Protein AF-A0A6V7HRE3-F1 (afdb_monomer_lite)

Organism: NCBI:txid1563983

pLDDT: mean 89.85, std 6.16, range [56.25, 96.06]

Sequence (84 aa):
LKWGIGRLIMESPVLPLVIPIYHIGMDDILPNEPPYMIRAGKKVTCCYGEPIDFGDMLKQLRKSNASETETRKAITDKIDEELE

Structure (mmCIF, N/CA/C/O backbone):
data_AF-A0A6V7HRE3-F1
#
_entry.id   AF-A0A6V7HRE3-F1
#
loop_
_atom_site.group_PDB
_atom_site.id
_atom_site.type_symbol
_atom_site.label_atom_id
_atom_site.label_alt_id
_atom_site.label_comp_id
_atom_site.label_asym_id
_atom_site.label_entity_id
_atom_site.label_seq_id
_atom_site.pdbx_PDB_ins_code
_atom_site.Cartn_x
_atom_site.Cartn_y
_atom_site.Cartn_z
_atom_site.occupancy
_atom_site.B_iso_or_equiv
_atom_site.auth_seq_id
_atom_site.auth_comp_id
_atom_site.auth_asym_id
_atom_site.auth_atom_id
_atom_site.pdbx_PDB_model_num
ATOM 1 N N . LEU A 1 1 ? 6.127 -6.556 7.247 1.00 56.25 1 LEU A N 1
ATOM 2 C CA . LEU A 1 1 ? 5.812 -5.604 8.343 1.00 56.25 1 LEU A CA 1
ATOM 3 C C . LEU A 1 1 ? 6.613 -4.298 8.299 1.00 56.25 1 LEU A C 1
ATOM 5 O O . LEU A 1 1 ? 7.577 -4.088 9.037 1.00 56.25 1 LEU A O 1
ATOM 9 N N . LYS A 1 2 ? 6.172 -3.363 7.453 1.00 69.19 2 LYS A N 1
ATOM 10 C CA . LYS A 1 2 ? 6.620 -1.963 7.481 1.00 69.19 2 LYS A CA 1
ATOM 11 C C . LYS A 1 2 ? 5.787 -1.189 8.515 1.00 69.19 2 LYS A C 1
ATOM 13 O O . LYS A 1 2 ? 4.829 -0.510 8.164 1.00 69.19 2 LYS A O 1
ATOM 18 N N . TRP A 1 3 ? 6.169 -1.283 9.791 1.00 75.56 3 TRP A N 1
ATOM 19 C CA . TRP A 1 3 ? 5.428 -0.735 10.948 1.00 75.56 3 TRP A CA 1
ATOM 20 C C . TRP A 1 3 ? 5.032 0.750 10.841 1.00 75.56 3 TRP A C 1
ATOM 22 O O . TRP A 1 3 ? 4.050 1.178 11.447 1.00 75.56 3 TRP A O 1
ATOM 32 N N . GLY A 1 4 ? 5.771 1.549 10.066 1.00 84.94 4 GLY A N 1
ATOM 33 C CA . GLY A 1 4 ? 5.467 2.968 9.863 1.00 84.94 4 GLY A CA 1
ATOM 34 C C . GLY A 1 4 ? 4.131 3.228 9.158 1.00 84.94 4 GLY A C 1
ATOM 35 O O . GLY A 1 4 ? 3.507 4.252 9.415 1.00 84.94 4 GLY A O 1
ATOM 36 N N . ILE A 1 5 ? 3.655 2.301 8.320 1.00 86.94 5 ILE A N 1
ATOM 37 C CA . ILE A 1 5 ? 2.429 2.496 7.529 1.00 86.94 5 ILE A CA 1
ATOM 38 C C . ILE A 1 5 ? 1.190 2.465 8.430 1.00 86.94 5 ILE A C 1
ATOM 40 O O . ILE A 1 5 ? 0.346 3.357 8.345 1.00 86.94 5 ILE A O 1
ATOM 44 N N . GLY A 1 6 ? 1.120 1.507 9.362 1.00 88.25 6 GLY A N 1
ATOM 45 C CA . GLY A 1 6 ? 0.021 1.431 10.327 1.00 88.25 6 GLY A CA 1
ATOM 46 C C . GLY A 1 6 ? -0.098 2.695 11.183 1.00 88.25 6 GLY A C 1
ATOM 47 O O . GLY A 1 6 ? -1.200 3.141 11.493 1.00 88.25 6 GLY A O 1
ATOM 48 N N . ARG A 1 7 ? 1.037 3.331 11.505 1.00 88.75 7 ARG A N 1
ATOM 49 C CA . ARG A 1 7 ? 1.061 4.609 12.222 1.00 88.75 7 ARG A CA 1
ATOM 50 C C . ARG A 1 7 ? 0.490 5.756 11.384 1.00 88.75 7 ARG A C 1
ATOM 52 O O . ARG A 1 7 ? -0.323 6.513 11.903 1.00 88.75 7 ARG A O 1
ATOM 59 N N . LEU A 1 8 ? 0.881 5.862 10.111 1.00 89.69 8 LEU A N 1
ATOM 60 C CA . LEU A 1 8 ? 0.409 6.920 9.207 1.00 89.69 8 LEU A CA 1
ATOM 61 C C . LEU A 1 8 ? -1.115 6.907 9.049 1.00 89.69 8 LEU A C 1
ATOM 63 O O . LEU A 1 8 ? -1.739 7.960 9.086 1.00 89.69 8 LEU A O 1
ATOM 67 N N . ILE A 1 9 ? -1.714 5.723 8.912 1.00 89.94 9 ILE A N 1
ATOM 68 C CA . ILE A 1 9 ? -3.168 5.582 8.755 1.00 89.94 9 ILE A CA 1
ATOM 69 C C . ILE A 1 9 ? -3.891 5.909 10.067 1.00 89.94 9 ILE A C 1
ATOM 71 O O . ILE A 1 9 ? -4.897 6.614 10.057 1.00 89.94 9 ILE A O 1
ATOM 75 N N . MET A 1 10 ? -3.366 5.430 11.200 1.00 88.44 10 MET A N 1
ATOM 76 C CA . MET A 1 10 ? -3.969 5.633 12.520 1.00 88.44 10 MET A CA 1
ATOM 77 C C . MET A 1 10 ? -3.938 7.100 12.976 1.00 88.44 10 MET A C 1
ATOM 79 O O . MET A 1 10 ? -4.916 7.582 13.544 1.00 88.44 10 MET A O 1
ATOM 83 N N . GLU A 1 11 ? -2.820 7.795 12.749 1.00 88.88 11 GLU A N 1
ATOM 84 C CA . GLU A 1 11 ? -2.609 9.191 13.167 1.00 88.88 11 GLU A CA 1
ATOM 85 C C . GLU A 1 11 ? -3.143 10.204 12.144 1.00 88.88 11 GLU A C 1
ATOM 87 O O . GLU A 1 11 ? -3.102 11.411 12.390 1.00 88.88 11 GLU A O 1
ATOM 92 N N . SER A 1 12 ? -3.664 9.738 11.004 1.00 89.75 12 SER A N 1
ATOM 93 C CA . SER A 1 12 ? -4.228 10.625 9.994 1.00 89.75 12 SER A CA 1
ATOM 94 C C . SER A 1 12 ? -5.495 11.316 10.523 1.00 89.75 12 SER A C 1
ATOM 96 O O . SER A 1 12 ? -6.418 10.637 10.984 1.00 89.75 12 SER A O 1
ATOM 98 N N . PRO A 1 13 ? -5.602 12.656 10.429 1.00 88.88 13 PRO A N 1
ATOM 99 C CA . PRO A 1 13 ? -6.781 13.387 10.898 1.00 88.88 13 PRO A CA 1
ATOM 100 C C . PRO A 1 13 ? -8.040 13.042 10.090 1.00 88.88 13 PRO A C 1
ATOM 102 O O . PRO A 1 13 ? -9.150 13.066 10.620 1.00 88.88 13 PRO A O 1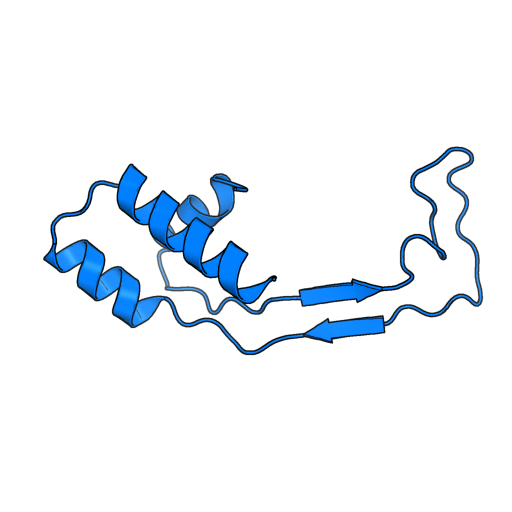
ATOM 105 N N . VAL A 1 14 ? -7.861 12.699 8.813 1.00 90.06 14 VAL A N 1
ATOM 106 C CA . VAL A 1 14 ? -8.902 12.189 7.917 1.00 90.06 14 VAL A CA 1
ATOM 107 C C . VAL A 1 14 ? -8.472 10.810 7.455 1.00 90.06 14 VAL A C 1
ATOM 109 O O . VAL A 1 14 ? -7.328 10.635 7.039 1.00 90.06 14 VAL A O 1
ATOM 112 N N . LEU A 1 15 ? -9.372 9.832 7.521 1.00 89.75 15 LEU A N 1
ATOM 113 C CA . LEU A 1 15 ? -9.059 8.473 7.101 1.00 89.75 15 LEU A CA 1
ATOM 114 C C . LEU A 1 15 ? -8.663 8.453 5.612 1.00 89.75 15 LEU A C 1
ATOM 116 O O . LEU A 1 15 ? -9.485 8.846 4.780 1.00 89.75 15 LEU A O 1
ATOM 120 N N . PRO A 1 16 ? -7.436 8.027 5.262 1.00 90.88 16 PRO A N 1
ATOM 121 C CA . PRO A 1 16 ? -7.020 7.976 3.872 1.00 90.88 16 PRO A CA 1
ATOM 122 C C . PRO A 1 16 ? -7.608 6.750 3.169 1.00 90.88 16 PRO A C 1
ATOM 124 O O . PRO A 1 16 ? -7.737 5.680 3.763 1.00 90.88 16 PRO A O 1
ATOM 127 N N . LEU A 1 17 ? -7.890 6.902 1.875 1.00 89.94 17 LEU A N 1
ATOM 128 C CA . LEU A 1 17 ? -8.111 5.777 0.974 1.00 89.94 17 LEU A CA 1
ATOM 129 C C . LEU A 1 17 ? -6.750 5.194 0.583 1.00 89.94 17 LEU A C 1
ATOM 131 O O . LEU A 1 17 ? -5.885 5.930 0.101 1.00 89.94 17 LEU A O 1
ATOM 135 N N . VAL A 1 18 ? -6.553 3.894 0.781 1.00 91.75 18 VAL A N 1
ATOM 136 C CA . VAL A 1 18 ? -5.289 3.223 0.452 1.00 91.75 18 VAL A CA 1
ATOM 137 C C . VAL A 1 18 ? -5.488 2.370 -0.789 1.00 91.75 18 VAL A C 1
ATOM 139 O O . VAL A 1 18 ? -6.399 1.556 -0.830 1.00 91.75 18 VAL A O 1
ATOM 142 N N . ILE A 1 19 ? -4.644 2.557 -1.803 1.00 92.38 19 ILE A N 1
ATOM 143 C CA . ILE A 1 19 ? -4.701 1.796 -3.055 1.00 92.38 19 ILE A CA 1
ATOM 144 C C . ILE A 1 19 ? -3.388 1.016 -3.192 1.00 92.38 19 ILE A C 1
ATOM 146 O O . ILE A 1 19 ? -2.328 1.651 -3.266 1.00 92.38 19 ILE A O 1
ATOM 150 N N . PRO A 1 20 ? -3.420 -0.328 -3.209 1.00 91.44 20 PRO A N 1
ATOM 151 C CA . PRO A 1 20 ? -2.228 -1.133 -3.411 1.00 91.44 20 PRO A CA 1
ATOM 152 C C . PRO A 1 20 ? -1.754 -0.982 -4.856 1.00 91.44 20 PRO A C 1
ATOM 154 O O . PRO A 1 20 ? -2.521 -1.143 -5.808 1.00 91.44 20 PRO A O 1
ATOM 157 N N . ILE A 1 21 ? -0.473 -0.653 -5.015 1.00 91.94 21 ILE A N 1
ATOM 158 C CA . ILE A 1 21 ? 0.172 -0.536 -6.320 1.00 91.94 21 ILE A CA 1
ATOM 159 C C . ILE A 1 21 ? 1.478 -1.318 -6.323 1.00 91.94 21 ILE A C 1
ATOM 161 O O . ILE A 1 21 ? 2.234 -1.294 -5.350 1.00 91.94 21 ILE A O 1
ATOM 165 N N . TYR A 1 22 ? 1.774 -1.964 -7.442 1.00 91.88 22 TYR A N 1
ATOM 166 C CA . TYR A 1 22 ? 3.090 -2.536 -7.700 1.00 91.88 22 TYR A CA 1
ATOM 167 C C . TYR A 1 22 ? 3.457 -2.372 -9.170 1.00 91.88 22 TYR A C 1
ATOM 169 O O . TYR A 1 22 ? 2.605 -2.126 -10.025 1.00 91.88 22 TYR A O 1
ATOM 177 N N . HIS A 1 23 ? 4.748 -2.464 -9.469 1.00 94.19 23 HIS A N 1
ATOM 178 C CA . HIS A 1 23 ? 5.252 -2.327 -10.827 1.00 94.19 23 HIS A CA 1
ATOM 179 C C . HIS A 1 23 ? 6.140 -3.509 -11.210 1.00 94.19 23 HIS A C 1
ATOM 181 O O . HIS A 1 23 ? 6.892 -4.029 -10.387 1.00 94.19 23 HIS A O 1
ATOM 187 N N . ILE A 1 24 ? 6.108 -3.884 -12.483 1.00 95.00 24 ILE A N 1
ATOM 188 C CA . ILE A 1 24 ? 6.932 -4.948 -13.062 1.00 95.00 24 ILE A CA 1
ATOM 189 C C . ILE A 1 24 ? 7.788 -4.343 -14.179 1.00 95.00 24 ILE A C 1
ATOM 191 O O . ILE A 1 24 ? 7.257 -3.615 -15.020 1.00 95.00 24 ILE A O 1
ATOM 195 N N . GLY A 1 25 ? 9.093 -4.642 -14.198 1.00 94.50 25 GLY A N 1
ATOM 196 C CA . GLY A 1 25 ? 10.031 -4.204 -15.245 1.00 94.50 25 GLY A CA 1
ATOM 197 C C . GLY A 1 25 ? 10.713 -2.852 -14.996 1.00 94.50 25 GLY A C 1
ATOM 198 O O . GLY A 1 25 ? 11.352 -2.306 -15.894 1.00 94.50 25 GLY A O 1
ATOM 199 N N . MET A 1 26 ? 10.588 -2.274 -13.796 1.00 94.94 26 MET A N 1
ATOM 200 C CA . MET A 1 26 ? 11.316 -1.042 -13.438 1.00 94.94 26 MET A CA 1
ATOM 201 C C . MET A 1 26 ? 12.819 -1.302 -13.246 1.00 94.94 26 MET A C 1
ATOM 203 O O . MET A 1 26 ? 13.655 -0.470 -13.591 1.00 94.94 26 MET A O 1
ATOM 207 N N . ASP A 1 27 ? 13.160 -2.483 -12.749 1.00 94.25 27 ASP A N 1
ATOM 208 C CA . ASP A 1 27 ? 14.516 -3.015 -12.624 1.00 94.25 27 ASP A CA 1
ATOM 209 C C . ASP A 1 27 ? 15.212 -3.198 -13.984 1.00 94.25 27 ASP A C 1
ATOM 211 O O . ASP A 1 27 ? 16.425 -3.012 -14.094 1.00 94.25 27 ASP A O 1
ATOM 215 N N . ASP A 1 28 ? 14.449 -3.466 -15.048 1.00 94.12 28 ASP A N 1
ATOM 216 C CA . ASP A 1 28 ? 14.973 -3.478 -16.417 1.00 94.12 28 ASP A CA 1
ATOM 217 C C . ASP A 1 28 ? 15.359 -2.081 -16.917 1.00 94.12 28 ASP A C 1
ATOM 219 O O . ASP A 1 28 ? 16.278 -1.967 -17.737 1.00 94.12 28 ASP A O 1
ATOM 223 N N . ILE A 1 29 ? 14.661 -1.031 -16.459 1.00 95.75 29 ILE A N 1
ATOM 224 C CA . ILE A 1 29 ? 14.982 0.367 -16.779 1.00 95.75 29 ILE A CA 1
ATOM 225 C C . ILE A 1 29 ? 16.217 0.808 -16.004 1.00 95.75 29 ILE A C 1
ATOM 227 O O . ILE A 1 29 ? 17.144 1.351 -16.602 1.00 95.75 29 ILE A O 1
ATOM 231 N N . LEU A 1 30 ? 16.228 0.606 -14.689 1.00 95.44 30 LEU A N 1
ATOM 232 C CA . LEU A 1 30 ? 17.325 1.009 -13.819 1.00 95.44 30 LEU A CA 1
ATOM 233 C C . LEU A 1 30 ? 17.638 -0.133 -12.843 1.00 95.44 30 LEU A C 1
ATOM 235 O O . LEU A 1 30 ? 16.966 -0.258 -11.818 1.00 95.44 30 LEU A O 1
ATOM 239 N N . PRO A 1 31 ? 18.652 -0.963 -13.145 1.00 94.31 31 PRO A N 1
ATOM 240 C CA . PRO A 1 31 ? 19.045 -2.058 -12.269 1.00 94.31 31 PRO A CA 1
ATOM 241 C C . PRO A 1 31 ? 19.494 -1.549 -10.899 1.00 94.31 31 PRO A C 1
ATOM 243 O O . PRO A 1 31 ? 20.176 -0.529 -10.807 1.00 94.31 31 PRO A O 1
ATOM 246 N N . ASN A 1 32 ? 19.203 -2.311 -9.845 1.00 93.06 32 ASN A N 1
ATOM 247 C CA . ASN A 1 32 ? 19.680 -2.036 -8.483 1.00 93.06 32 ASN A CA 1
ATOM 248 C C . ASN A 1 32 ? 21.146 -2.463 -8.259 1.00 93.06 32 ASN A C 1
ATOM 250 O O . ASN A 1 32 ? 21.586 -2.596 -7.119 1.00 93.06 32 ASN A O 1
ATOM 254 N N . GLU A 1 33 ? 21.911 -2.659 -9.334 1.00 92.56 33 GLU A N 1
ATOM 255 C CA . GLU A 1 33 ? 23.317 -3.058 -9.305 1.00 92.56 33 GLU A CA 1
ATOM 256 C C . GLU A 1 33 ? 24.171 -2.091 -10.138 1.00 92.56 33 GLU A C 1
ATOM 258 O O . GLU A 1 33 ? 23.717 -1.594 -11.176 1.00 92.56 33 GLU A O 1
ATOM 263 N N . PRO A 1 34 ? 25.419 -1.817 -9.719 1.00 93.88 34 PRO A N 1
ATOM 264 C CA . PRO A 1 34 ? 26.318 -0.971 -10.484 1.00 93.88 34 PRO A CA 1
ATOM 265 C C . PRO A 1 34 ? 26.722 -1.633 -11.820 1.00 93.88 34 PRO A C 1
ATOM 267 O O . PRO A 1 34 ? 26.972 -2.838 -11.857 1.00 93.88 34 PRO A O 1
ATOM 270 N N . PRO A 1 35 ? 26.883 -0.858 -12.910 1.00 92.69 35 PRO A N 1
ATOM 271 C CA . PRO A 1 35 ? 26.678 0.588 -12.994 1.00 92.69 35 PRO A CA 1
ATOM 272 C C . PRO A 1 35 ? 25.188 0.963 -13.128 1.00 92.69 35 PRO A C 1
ATOM 274 O O . PRO A 1 35 ? 24.486 0.448 -13.998 1.00 92.69 35 PRO A O 1
ATOM 277 N N . TYR A 1 36 ? 24.729 1.923 -12.312 1.00 93.62 36 TYR A N 1
ATOM 278 C CA . TYR A 1 36 ? 23.347 2.429 -12.297 1.00 93.62 36 TYR A CA 1
ATOM 279 C C . TYR A 1 36 ? 23.044 3.281 -13.537 1.00 93.62 36 TYR A C 1
ATOM 281 O O . TYR A 1 36 ? 23.050 4.512 -13.495 1.00 93.62 36 TYR A O 1
ATOM 289 N N . MET A 1 37 ? 22.824 2.622 -14.670 1.00 94.56 37 MET A N 1
ATOM 290 C CA . MET A 1 37 ? 22.555 3.273 -15.948 1.00 94.56 37 MET A CA 1
ATOM 291 C C . MET A 1 37 ? 21.122 3.016 -16.395 1.00 94.56 37 MET A C 1
ATOM 293 O O . MET A 1 37 ? 20.676 1.870 -16.446 1.00 94.56 37 MET A O 1
ATOM 297 N N . ILE A 1 38 ? 20.434 4.092 -16.778 1.00 94.88 38 ILE A N 1
ATOM 298 C CA . ILE A 1 38 ? 19.076 4.029 -17.318 1.00 94.88 38 ILE A CA 1
ATOM 299 C C . ILE A 1 38 ? 19.112 3.393 -18.714 1.00 94.88 38 ILE A C 1
ATOM 301 O O . ILE A 1 38 ? 19.833 3.847 -19.604 1.00 94.88 38 ILE A O 1
ATOM 305 N N . ARG A 1 39 ? 18.300 2.356 -18.918 1.00 94.69 39 ARG A N 1
ATOM 306 C CA . ARG A 1 39 ? 18.139 1.624 -20.177 1.00 94.69 39 ARG A CA 1
ATOM 307 C C . ARG A 1 39 ? 16.817 2.025 -20.835 1.00 94.69 39 ARG A C 1
ATOM 309 O O . ARG A 1 39 ? 15.739 1.733 -20.323 1.00 94.69 39 ARG A O 1
ATOM 316 N N . ALA A 1 40 ? 16.893 2.690 -21.986 1.00 95.00 40 ALA A N 1
ATOM 317 C CA . ALA A 1 40 ? 15.712 3.096 -22.749 1.00 95.00 40 ALA A CA 1
ATOM 318 C C . ALA A 1 40 ? 15.051 1.912 -23.488 1.00 95.00 40 ALA A C 1
ATOM 320 O O . ALA A 1 40 ? 15.687 0.894 -23.761 1.00 95.00 40 ALA A O 1
ATOM 321 N N . GLY A 1 41 ? 13.768 2.057 -23.842 1.00 94.88 41 GLY A N 1
ATOM 322 C CA . GLY A 1 41 ? 13.025 1.076 -24.650 1.00 94.88 41 GLY A CA 1
ATOM 323 C C . GLY A 1 41 ? 12.522 -0.158 -23.889 1.00 94.88 41 GLY A C 1
ATOM 324 O O . GLY A 1 41 ? 12.043 -1.107 -24.509 1.00 94.88 41 GLY A O 1
ATOM 325 N N . LYS A 1 42 ? 12.627 -0.163 -22.557 1.00 95.12 42 LYS A N 1
ATOM 326 C CA . LYS A 1 42 ? 12.074 -1.207 -21.686 1.00 95.12 42 LYS A CA 1
ATOM 327 C C . LYS A 1 42 ? 10.616 -0.910 -21.334 1.00 95.12 42 LYS A C 1
ATOM 329 O O . LYS A 1 42 ? 10.174 0.235 -21.410 1.00 95.12 42 LYS A O 1
ATOM 334 N N . LYS A 1 43 ? 9.861 -1.953 -20.984 1.00 95.75 43 LYS A N 1
ATOM 335 C CA . LYS A 1 43 ? 8.445 -1.847 -20.611 1.00 95.75 43 LYS A CA 1
ATOM 336 C C . LYS A 1 43 ? 8.312 -1.879 -19.095 1.00 95.75 43 LYS A C 1
ATOM 338 O O . LYS A 1 43 ? 8.904 -2.741 -18.460 1.00 95.75 43 LYS A O 1
ATOM 343 N N . VAL A 1 44 ? 7.478 -0.993 -18.558 1.00 96.06 44 VAL A N 1
ATOM 344 C CA . VAL A 1 44 ? 7.013 -1.057 -17.170 1.00 96.06 44 VAL A CA 1
ATOM 345 C C . VAL A 1 44 ? 5.520 -1.303 -17.184 1.00 96.06 44 VAL A C 1
ATOM 347 O O . VAL A 1 44 ? 4.782 -0.639 -17.911 1.00 96.06 44 VAL A O 1
ATOM 350 N N . THR A 1 45 ? 5.090 -2.263 -16.380 1.00 95.94 45 THR A 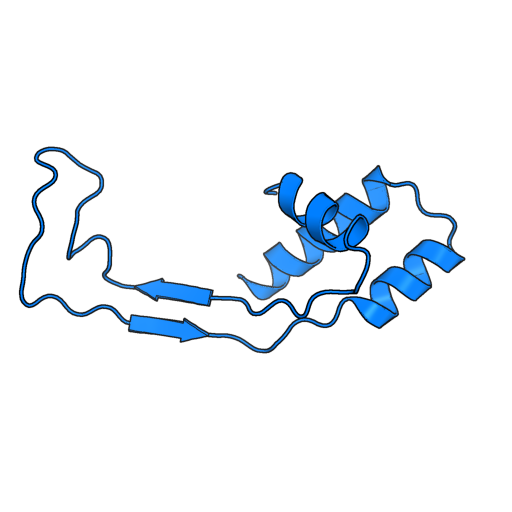N 1
ATOM 351 C CA . THR A 1 45 ? 3.675 -2.529 -16.127 1.00 95.94 45 THR A CA 1
ATOM 352 C C . THR A 1 45 ? 3.355 -2.037 -14.730 1.00 95.94 45 THR A C 1
ATOM 354 O O . THR A 1 45 ? 4.001 -2.471 -13.781 1.00 95.94 45 THR A O 1
ATOM 357 N N . CYS A 1 46 ? 2.385 -1.136 -14.602 1.00 94.81 46 CYS A N 1
ATOM 358 C CA . CYS A 1 46 ? 1.869 -0.699 -13.309 1.00 94.81 46 CYS A CA 1
ATOM 359 C C . CYS A 1 46 ? 0.564 -1.440 -13.027 1.00 94.81 46 CYS A C 1
ATOM 361 O O . CYS A 1 46 ? -0.389 -1.324 -13.798 1.00 94.81 46 CYS A O 1
ATOM 363 N N . CYS A 1 47 ? 0.530 -2.173 -11.925 1.00 92.94 47 CYS A N 1
ATOM 364 C CA . CYS A 1 47 ? -0.651 -2.854 -11.429 1.00 92.94 47 CYS A CA 1
ATOM 365 C C . CYS A 1 47 ? -1.242 -2.049 -10.272 1.00 92.94 47 CYS A C 1
ATOM 367 O O . CYS A 1 47 ? -0.513 -1.554 -9.410 1.00 92.94 47 CYS A O 1
ATOM 369 N N . TYR A 1 48 ? -2.563 -1.932 -10.267 1.00 93.06 48 TYR A N 1
ATOM 370 C CA . TYR A 1 48 ? -3.343 -1.310 -9.208 1.00 93.06 48 TYR A CA 1
ATOM 371 C C . TYR A 1 48 ? -4.388 -2.320 -8.740 1.00 93.06 48 TYR A C 1
ATOM 373 O O . TYR A 1 48 ? -5.014 -2.982 -9.568 1.00 93.06 48 TYR A O 1
ATOM 381 N N . GLY A 1 49 ? -4.527 -2.472 -7.429 1.00 90.31 49 GLY A N 1
ATOM 382 C CA . GLY A 1 49 ? -5.590 -3.279 -6.841 1.00 90.31 49 GLY A CA 1
ATOM 383 C C . GLY A 1 49 ? -6.782 -2.431 -6.417 1.00 90.31 49 GLY A C 1
ATOM 384 O O . GLY A 1 49 ? -6.866 -1.234 -6.713 1.00 90.31 49 GLY A O 1
ATOM 385 N N . GLU A 1 50 ? -7.703 -3.072 -5.708 1.00 91.81 50 GLU A N 1
ATOM 386 C CA . GLU A 1 50 ? -8.899 -2.418 -5.194 1.00 91.81 50 GLU A CA 1
ATOM 387 C C . GLU A 1 50 ? -8.574 -1.502 -4.002 1.00 91.81 50 GLU A C 1
ATOM 389 O O . GLU A 1 50 ? -7.655 -1.785 -3.226 1.00 91.81 50 GLU A O 1
ATOM 394 N N . PRO A 1 51 ? -9.308 -0.391 -3.826 1.00 92.69 51 PRO A N 1
ATOM 395 C CA . PRO A 1 51 ? -9.129 0.466 -2.666 1.00 92.69 51 PRO A CA 1
ATOM 396 C C . PRO A 1 51 ? -9.456 -0.258 -1.352 1.00 92.69 51 PRO A C 1
ATOM 398 O O . PRO A 1 51 ? -10.516 -0.862 -1.201 1.00 92.69 51 PRO A O 1
ATOM 401 N N . ILE A 1 52 ? -8.570 -0.120 -0.369 1.00 91.25 52 ILE A N 1
ATOM 402 C CA . ILE A 1 52 ? -8.720 -0.677 0.974 1.00 91.25 52 ILE A CA 1
ATOM 403 C C . ILE A 1 52 ? -9.365 0.380 1.877 1.00 91.25 52 ILE A C 1
ATOM 405 O O . ILE A 1 52 ? -8.794 1.453 2.106 1.00 91.25 52 ILE A O 1
ATOM 409 N N . ASP A 1 53 ? -10.547 0.065 2.413 1.00 89.75 53 ASP A N 1
ATOM 410 C CA . ASP A 1 53 ? -11.245 0.893 3.400 1.00 89.75 53 ASP A CA 1
ATOM 411 C C . ASP A 1 53 ? -10.984 0.387 4.828 1.00 89.75 53 ASP A C 1
ATOM 413 O O . ASP A 1 53 ? -11.400 -0.702 5.227 1.00 89.75 53 ASP A O 1
ATOM 417 N N . PHE A 1 54 ? -10.308 1.212 5.629 1.00 90.31 54 PHE A N 1
ATOM 418 C CA . PHE A 1 54 ? -10.002 0.921 7.032 1.00 90.31 54 PHE A CA 1
ATOM 419 C C . PHE A 1 54 ? -11.078 1.405 8.013 1.00 90.31 54 PHE A C 1
ATOM 421 O O . PHE A 1 54 ? -10.926 1.237 9.227 1.00 90.31 54 PHE A O 1
ATOM 428 N N . GLY A 1 55 ? -12.154 2.026 7.529 1.00 89.94 55 GLY A N 1
ATOM 429 C CA . GLY A 1 55 ? -13.127 2.732 8.353 1.00 89.94 55 GLY A CA 1
ATOM 430 C C . GLY A 1 55 ? -13.812 1.826 9.362 1.00 89.94 55 GLY A C 1
ATOM 431 O O . GLY A 1 55 ? -13.847 2.139 10.554 1.00 89.94 55 GLY A O 1
ATOM 432 N N . ASP A 1 56 ? -14.323 0.684 8.916 1.00 89.44 56 ASP A N 1
ATOM 433 C CA . ASP A 1 56 ? -15.030 -0.242 9.801 1.00 89.44 56 ASP A CA 1
ATOM 434 C C . ASP A 1 56 ? -14.084 -0.988 10.743 1.00 89.44 56 ASP A C 1
ATOM 436 O O . ASP A 1 56 ? -14.397 -1.141 11.927 1.00 89.44 56 ASP A O 1
ATOM 440 N N . MET A 1 57 ? -12.889 -1.344 10.272 1.00 90.12 57 MET A N 1
ATOM 441 C CA . MET A 1 57 ? -11.853 -1.968 11.097 1.00 90.12 57 MET A CA 1
ATOM 442 C C . MET A 1 57 ? -11.415 -1.043 12.242 1.00 90.12 57 MET A C 1
ATOM 444 O O . MET A 1 57 ? -11.397 -1.448 13.405 1.00 90.12 57 MET A O 1
ATOM 448 N N . LEU A 1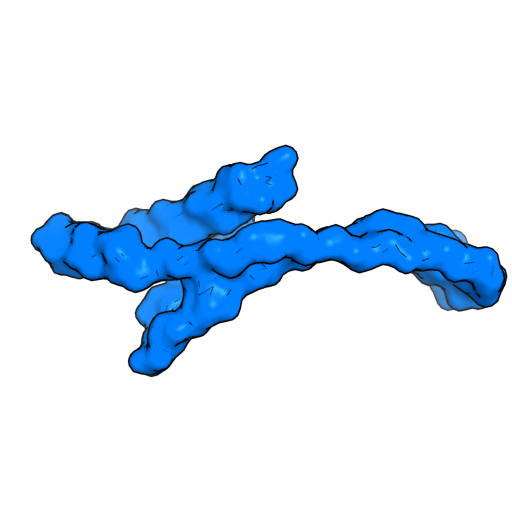 58 ? -11.137 0.233 11.954 1.00 88.25 58 LEU A N 1
ATOM 449 C CA . LEU A 1 58 ? -10.762 1.211 12.979 1.00 88.25 58 LEU A CA 1
ATOM 450 C C . LEU A 1 58 ? -11.907 1.501 13.953 1.00 88.25 58 LEU A C 1
ATOM 452 O O . LEU A 1 58 ? -11.662 1.671 15.148 1.00 88.25 58 LEU A O 1
ATOM 456 N N . LYS A 1 59 ? -13.162 1.534 13.482 1.00 89.56 59 LYS A N 1
ATOM 457 C CA . LYS A 1 59 ? -14.330 1.652 14.373 1.00 89.56 59 LYS A CA 1
ATOM 458 C C . LYS A 1 59 ? -14.409 0.470 15.343 1.00 89.56 59 LYS A C 1
ATOM 460 O O . LYS A 1 59 ? -14.713 0.686 16.515 1.00 89.56 59 LYS A O 1
ATOM 465 N N . GLN A 1 60 ? -14.152 -0.755 14.881 1.00 90.62 60 GLN A N 1
ATOM 466 C CA . GLN A 1 60 ? -14.154 -1.948 15.734 1.00 90.62 60 GLN A CA 1
ATOM 467 C C . GLN A 1 60 ? -13.015 -1.917 16.760 1.00 90.62 60 GLN A C 1
ATOM 469 O O . GLN A 1 60 ? -13.276 -2.093 17.947 1.00 90.62 60 GLN A O 1
ATOM 474 N N . LEU A 1 61 ? -11.792 -1.592 16.333 1.00 88.12 61 LEU A N 1
ATOM 475 C CA . LEU A 1 61 ? -10.617 -1.509 17.212 1.00 88.12 61 LEU A CA 1
ATOM 476 C C . LEU A 1 61 ? -10.762 -0.434 18.300 1.00 88.12 61 LEU A C 1
ATOM 478 O O . LEU A 1 61 ? -10.381 -0.642 19.453 1.00 88.12 61 LEU A O 1
ATOM 482 N N . ARG A 1 62 ? -11.384 0.703 17.960 1.00 85.94 62 ARG A N 1
ATOM 483 C CA . ARG A 1 62 ? -11.730 1.746 18.938 1.00 85.94 62 ARG A CA 1
ATOM 484 C C . ARG A 1 62 ? -12.774 1.265 19.945 1.00 85.94 62 ARG A C 1
ATOM 486 O O . ARG A 1 62 ? -12.662 1.581 21.123 1.00 85.94 62 ARG A O 1
ATOM 493 N N . LYS A 1 63 ? -13.776 0.489 19.511 1.00 91.06 63 LYS A N 1
ATOM 494 C CA . LYS A 1 63 ? -14.788 -0.092 20.415 1.00 91.06 63 LYS A CA 1
ATOM 495 C C . LYS A 1 63 ? -14.197 -1.134 21.363 1.00 91.06 63 LYS A C 1
ATOM 497 O O . LYS A 1 63 ? -14.661 -1.236 22.493 1.00 91.06 63 LYS A O 1
ATOM 502 N N . SER A 1 64 ? -13.196 -1.893 20.923 1.00 89.94 64 SER A N 1
ATOM 503 C CA . SER A 1 64 ? -12.531 -2.904 21.748 1.00 89.94 64 SER A CA 1
ATOM 504 C C . SER A 1 64 ? -11.454 -2.336 22.681 1.00 89.94 64 SER A C 1
ATOM 506 O O . SER A 1 64 ? -10.811 -3.122 23.369 1.00 89.94 64 SER A O 1
ATOM 508 N N . ASN A 1 65 ? -11.240 -1.009 22.719 1.00 87.19 65 ASN A N 1
ATOM 509 C CA . ASN A 1 65 ? -10.136 -0.363 23.447 1.00 87.19 65 ASN A CA 1
ATOM 510 C C . ASN A 1 65 ? -8.770 -1.010 23.148 1.00 87.19 65 ASN A C 1
ATOM 512 O O . ASN A 1 65 ? -7.949 -1.187 24.049 1.00 87.19 65 ASN A O 1
ATOM 516 N N . ALA A 1 66 ? -8.537 -1.384 21.884 1.00 87.56 66 ALA A N 1
ATOM 517 C CA . ALA A 1 66 ? -7.260 -1.952 21.470 1.00 87.56 66 ALA A CA 1
ATOM 518 C C . ALA A 1 66 ? -6.123 -0.950 21.719 1.00 87.56 66 ALA A C 1
ATOM 520 O O . ALA A 1 66 ? -6.282 0.260 21.532 1.00 87.56 66 ALA A O 1
ATOM 521 N N . SER A 1 67 ? -4.957 -1.455 22.112 1.00 90.12 67 SER A N 1
ATOM 522 C CA . SER A 1 67 ? -3.761 -0.627 22.247 1.00 90.12 67 SER A CA 1
ATOM 523 C C . SER A 1 67 ? -3.321 -0.067 20.887 1.00 90.12 67 SER A C 1
ATOM 525 O O . SER A 1 67 ? -3.642 -0.612 19.823 1.00 90.12 67 SER A O 1
ATOM 527 N N . GLU A 1 68 ? -2.532 1.015 20.896 1.00 87.25 68 GLU A N 1
ATOM 528 C CA . GLU A 1 68 ? -1.947 1.552 19.657 1.00 87.25 68 GLU A CA 1
ATOM 529 C C . GLU A 1 68 ? -1.138 0.492 18.905 1.00 87.25 68 GLU A C 1
ATOM 531 O O . GLU A 1 68 ? -1.192 0.413 17.680 1.00 87.25 68 GLU A O 1
ATOM 536 N N . THR A 1 69 ? -0.391 -0.336 19.634 1.00 89.62 69 THR A N 1
ATOM 537 C CA . THR A 1 69 ? 0.458 -1.377 19.052 1.00 89.62 69 THR A CA 1
ATOM 538 C C . THR A 1 69 ? -0.374 -2.438 18.338 1.00 89.62 69 THR A C 1
ATOM 540 O O . THR A 1 69 ? -0.051 -2.805 17.210 1.00 89.62 69 THR A O 1
ATOM 543 N N . GLU A 1 70 ? -1.466 -2.894 18.954 1.00 90.06 70 GLU A N 1
ATOM 544 C CA . GLU A 1 70 ? -2.390 -3.860 18.345 1.00 90.06 70 GLU A CA 1
ATOM 545 C C . GLU A 1 70 ? -3.082 -3.271 17.119 1.00 90.06 70 GLU A C 1
ATOM 547 O O . GLU A 1 70 ? -3.174 -3.930 16.087 1.00 90.06 70 GLU A O 1
ATOM 552 N N . THR A 1 71 ? -3.496 -2.005 17.199 1.00 89.56 71 THR A N 1
ATOM 553 C CA . THR A 1 71 ? -4.126 -1.302 16.078 1.00 89.56 71 THR A CA 1
ATOM 554 C C . THR A 1 71 ? -3.164 -1.163 14.899 1.00 89.56 71 THR A C 1
ATOM 556 O O . THR A 1 71 ? -3.514 -1.495 13.768 1.00 89.56 71 THR A O 1
ATOM 559 N N . ARG A 1 72 ? -1.918 -0.739 15.150 1.00 90.06 72 ARG A N 1
ATOM 560 C CA . ARG A 1 72 ? -0.879 -0.624 14.113 1.00 90.06 72 ARG A CA 1
ATOM 561 C C . ARG A 1 72 ? -0.550 -1.976 13.486 1.00 90.06 72 ARG A C 1
ATOM 563 O O . ARG A 1 72 ? -0.372 -2.041 12.269 1.00 90.06 72 ARG A O 1
ATOM 570 N N . LYS A 1 73 ? -0.484 -3.034 14.298 1.00 90.94 73 LYS A N 1
ATOM 571 C CA . LYS A 1 73 ? -0.272 -4.402 13.823 1.00 90.94 73 LYS A CA 1
ATOM 572 C C . LYS A 1 73 ? -1.420 -4.843 12.917 1.00 90.94 73 LYS A C 1
ATOM 574 O O . LYS A 1 73 ? -1.153 -5.188 11.779 1.00 90.94 73 LYS A O 1
ATOM 579 N N . ALA A 1 74 ? -2.670 -4.715 13.360 1.00 91.06 74 ALA A N 1
ATOM 580 C CA . ALA A 1 74 ? -3.845 -5.093 12.572 1.00 91.06 74 ALA A CA 1
ATOM 581 C C . ALA A 1 74 ? -3.918 -4.369 11.215 1.00 91.06 74 ALA A C 1
ATOM 583 O O . ALA A 1 74 ? -4.190 -4.998 10.199 1.00 91.06 74 ALA A O 1
ATOM 584 N N . ILE A 1 75 ? -3.619 -3.063 11.177 1.00 90.38 75 ILE A N 1
ATOM 585 C CA . ILE A 1 75 ? -3.559 -2.304 9.915 1.00 90.38 75 ILE 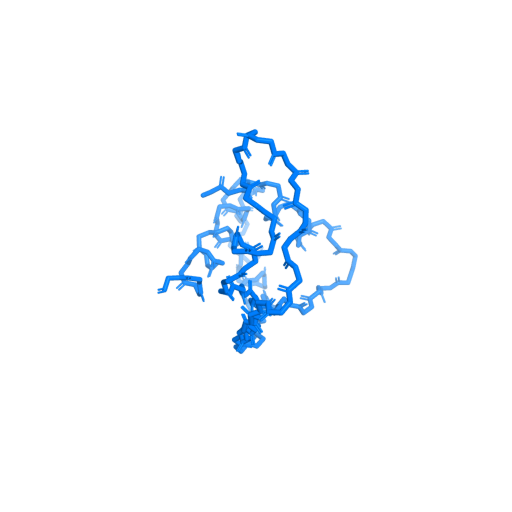A CA 1
ATOM 586 C C . ILE A 1 75 ? -2.453 -2.838 9.001 1.00 90.38 75 ILE A C 1
ATOM 588 O O . ILE A 1 75 ? -2.666 -2.990 7.804 1.00 90.38 75 ILE A O 1
ATOM 592 N N . THR A 1 76 ? -1.267 -3.093 9.555 1.00 90.81 76 THR A N 1
ATOM 593 C CA . THR A 1 76 ? -0.123 -3.560 8.761 1.00 90.81 76 THR A CA 1
ATOM 594 C C . THR A 1 76 ? -0.372 -4.968 8.227 1.00 90.81 76 THR A C 1
ATOM 596 O O . THR A 1 76 ? -0.121 -5.206 7.053 1.00 90.81 76 THR A O 1
ATOM 599 N N . ASP A 1 77 ? -0.915 -5.859 9.058 1.00 90.50 77 ASP A N 1
ATOM 600 C CA . ASP A 1 77 ? -1.27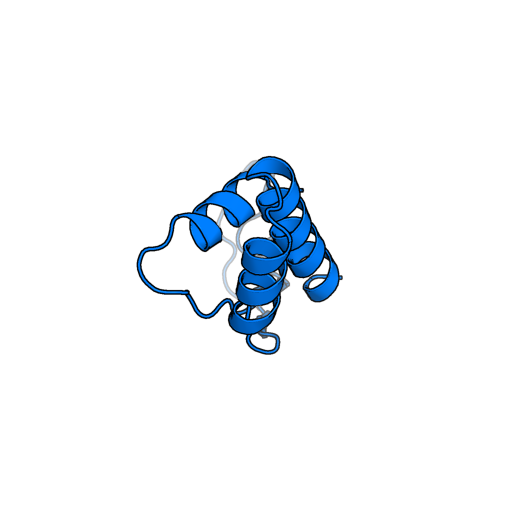1 -7.227 8.680 1.00 90.50 77 ASP A CA 1
ATOM 601 C C . ASP A 1 77 ? -2.306 -7.207 7.539 1.00 90.50 77 ASP A C 1
ATOM 603 O O . ASP A 1 77 ? -2.121 -7.882 6.533 1.00 90.50 77 ASP A O 1
ATOM 607 N N . LYS A 1 78 ? -3.328 -6.342 7.625 1.00 89.50 78 LYS A N 1
ATOM 608 C CA . LYS A 1 78 ? -4.344 -6.212 6.571 1.00 89.50 78 LYS A CA 1
ATOM 609 C C . LYS A 1 78 ? -3.781 -5.718 5.234 1.00 89.50 78 LYS A C 1
ATOM 611 O O . LYS A 1 78 ? -4.276 -6.111 4.187 1.00 89.50 78 LYS A O 1
ATOM 616 N N . ILE A 1 79 ? -2.783 -4.835 5.254 1.00 88.94 79 ILE A N 1
ATOM 617 C CA . ILE A 1 79 ? -2.117 -4.359 4.030 1.00 88.94 79 ILE A CA 1
ATOM 618 C C . ILE A 1 79 ? -1.236 -5.451 3.434 1.00 88.94 79 ILE A C 1
ATOM 620 O O . ILE A 1 79 ? -1.224 -5.604 2.218 1.00 88.94 79 ILE A O 1
ATOM 624 N N . ASP A 1 80 ? -0.499 -6.177 4.277 1.00 87.44 80 ASP A N 1
ATOM 625 C CA . ASP A 1 80 ? 0.346 -7.280 3.824 1.00 87.44 80 ASP A CA 1
ATOM 626 C C . ASP A 1 80 ? -0.539 -8.372 3.160 1.00 87.44 80 ASP A C 1
ATOM 628 O O . ASP A 1 80 ? -0.184 -8.833 2.083 1.00 87.44 80 ASP A O 1
ATOM 632 N N . GLU A 1 81 ? -1.736 -8.676 3.692 1.00 87.00 81 GLU A N 1
ATOM 633 C CA . GLU A 1 81 ? -2.717 -9.604 3.076 1.00 87.00 81 GLU A CA 1
ATOM 634 C C . GLU A 1 81 ? -3.237 -9.172 1.690 1.00 87.00 81 GLU A C 1
ATOM 636 O O . GLU A 1 81 ? -3.520 -10.022 0.856 1.00 87.00 81 GLU A O 1
ATOM 641 N N . GLU A 1 82 ? -3.413 -7.872 1.438 1.00 83.88 82 GLU A N 1
ATOM 642 C CA . GLU A 1 82 ? -3.931 -7.353 0.153 1.00 83.88 82 GLU A CA 1
ATOM 643 C C . GLU A 1 82 ? -2.831 -7.195 -0.913 1.00 83.88 82 GLU A C 1
ATOM 645 O O . GLU A 1 82 ? -3.112 -6.881 -2.072 1.00 83.88 82 GLU A O 1
ATOM 650 N N . LEU A 1 83 ? -1.564 -7.338 -0.511 1.00 77.50 83 LEU A N 1
ATOM 651 C CA . LEU A 1 83 ? -0.395 -7.253 -1.388 1.00 77.50 83 LEU A CA 1
ATO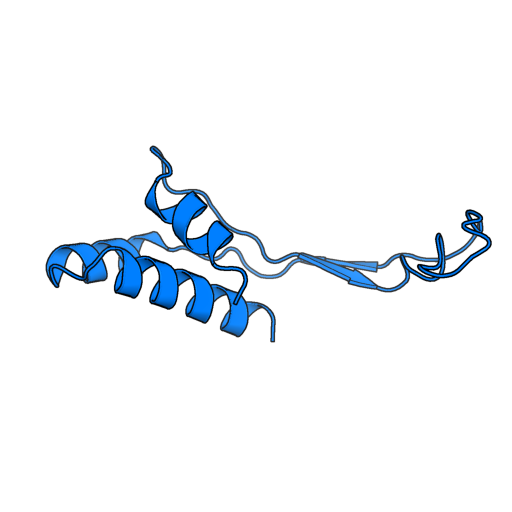M 652 C C . LEU A 1 83 ? 0.176 -8.629 -1.771 1.00 77.50 83 LEU A C 1
ATOM 654 O O . LEU A 1 83 ? 1.031 -8.669 -2.661 1.00 77.50 83 LEU A O 1
ATOM 658 N N . GLU A 1 84 ? -0.256 -9.709 -1.108 1.00 67.06 84 GLU A N 1
ATOM 659 C CA . GLU A 1 84 ? 0.019 -11.111 -1.482 1.00 67.06 84 GLU A CA 1
ATOM 660 C C . GLU A 1 84 ? -0.890 -11.594 -2.623 1.00 67.06 84 GLU A C 1
ATOM 662 O O . GLU A 1 84 ? -0.361 -12.302 -3.515 1.00 67.06 84 GLU A O 1
#

Foldseek 3Di:
DPLVVLVCQVPDPDRDWDKDKDKDFVCVQAPPDPPRHGDPPTDMDMDIDDIDDCPVVVVVCVVVVHDSSVSSVVVVVVVVVRND

Radius of gyration: 17.3 Å; chains: 1; bounding box: 42×24×48 Å

InterPro domains:
  IPR000872 Tafazzin [PR00979] (1-22)
  IPR000872 Tafazzin [PR00979] (39-52)
  IPR000872 Tafazzin [PTHR12497] (1-84)

Secondary structure (DSSP, 8-state):
--HHHHHHHHS-SSPPPB--EEEESHHHHS-SSSS----TT---EEEE-PPB--HHHHHHHHHTT--HHHHHHHHHHHHHHHH-